Protein AF-A0A6I0JIU6-F1 (afdb_monomer_lite)

Radius of gyration: 15.97 Å; chains: 1; bounding box: 35×42×43 Å

Organism: Bacteroides uniformis (NCBI:txid820)

Foldseek 3Di:
DEDEAEVQQFDWDDDPQAIWRDQPVPNDHDDDDPVRLVVVLVVVVVCVVPDQAYEYEHQDPVVVCVSQPDVRVVVCVVSRNYHYDHDQFDWIWGDGPPDIDTRGVPPPPPD

pLDDT: mean 75.5, std 16.63, range [34.28, 96.75]

Sequence (111 aa):
MAVLFDSFSYRIKEVESGICYDRWHFGKYPELTMPEHLYYLNRVINCLLTHDKIIIRTDSLEEIIDVLGFEAFRLLYERQELVIIDNWWFPAFMIGNENLLFMNMHKSNYY

Structure (mmCIF, N/CA/C/O backbone):
data_AF-A0A6I0JIU6-F1
#
_entry.id   AF-A0A6I0JIU6-F1
#
loop_
_atom_site.group_PDB
_atom_site.id
_atom_site.type_symbol
_atom_site.label_atom_id
_atom_site.label_alt_id
_atom_site.label_comp_id
_atom_site.label_asym_id
_atom_site.label_entity_id
_atom_site.label_seq_id
_atom_site.pdbx_PDB_ins_code
_atom_site.Cartn_x
_atom_site.Cartn_y
_atom_site.Cartn_z
_atom_site.occupancy
_atom_site.B_iso_or_equiv
_atom_site.auth_seq_id
_atom_site.auth_comp_id
_atom_site.auth_asym_id
_atom_site.auth_atom_id
_atom_site.pdbx_PDB_model_num
ATOM 1 N N . MET A 1 1 ? -17.239 -4.150 9.674 1.00 83.69 1 MET A N 1
ATOM 2 C CA . MET A 1 1 ? -17.047 -4.810 8.360 1.00 83.69 1 MET A CA 1
ATOM 3 C C . MET A 1 1 ? -15.659 -4.473 7.833 1.00 83.69 1 MET A C 1
ATOM 5 O O . MET A 1 1 ? -15.263 -3.324 7.968 1.00 83.69 1 MET A O 1
ATOM 9 N N . ALA A 1 2 ? -14.912 -5.446 7.300 1.00 87.12 2 ALA A N 1
ATOM 10 C CA . ALA A 1 2 ? -13.544 -5.247 6.802 1.00 87.12 2 ALA A CA 1
ATOM 11 C C . ALA A 1 2 ? -13.472 -5.411 5.277 1.00 87.12 2 ALA A C 1
ATOM 13 O O . ALA A 1 2 ? -14.269 -6.158 4.710 1.00 87.12 2 ALA A O 1
ATOM 14 N N . VAL A 1 3 ? -12.511 -4.748 4.633 1.00 91.81 3 VAL A N 1
ATOM 15 C CA . VAL A 1 3 ? -12.270 -4.826 3.182 1.00 91.81 3 VAL A CA 1
ATOM 16 C C . VAL A 1 3 ? -10.805 -5.133 2.885 1.00 91.81 3 VAL A C 1
ATOM 18 O O . VAL A 1 3 ? -9.921 -4.624 3.569 1.00 91.81 3 VAL A O 1
ATOM 21 N N . LEU A 1 4 ? -10.554 -5.970 1.873 1.00 86.00 4 LEU A N 1
ATOM 22 C CA . LEU A 1 4 ? -9.214 -6.309 1.391 1.00 86.00 4 LEU A CA 1
ATOM 23 C C . LEU A 1 4 ? -8.842 -5.453 0.174 1.00 86.00 4 LEU A C 1
ATOM 25 O O . LEU A 1 4 ? -9.600 -5.382 -0.792 1.00 86.00 4 LEU A O 1
ATOM 29 N N . PHE A 1 5 ? -7.651 -4.861 0.212 1.00 82.88 5 PHE A N 1
ATOM 30 C CA . PHE A 1 5 ? -6.989 -4.175 -0.893 1.00 82.88 5 PHE A CA 1
ATOM 31 C C . PHE A 1 5 ? -5.715 -4.918 -1.290 1.00 82.88 5 PHE A C 1
ATOM 33 O O . PHE A 1 5 ? -4.742 -4.927 -0.545 1.00 82.88 5 PHE A O 1
ATOM 40 N N . ASP A 1 6 ? -5.709 -5.499 -2.486 1.00 76.00 6 ASP A N 1
ATOM 41 C CA . ASP A 1 6 ? -4.585 -6.237 -3.080 1.00 76.00 6 ASP A CA 1
ATOM 42 C C . ASP A 1 6 ? -3.945 -5.509 -4.275 1.00 76.00 6 ASP A C 1
ATOM 44 O O . ASP A 1 6 ? -2.986 -5.984 -4.882 1.00 76.00 6 ASP A O 1
ATOM 48 N N . SER A 1 7 ? -4.435 -4.312 -4.602 1.00 72.31 7 SER A N 1
ATOM 49 C CA . SER A 1 7 ? -3.923 -3.500 -5.711 1.00 72.31 7 SER A CA 1
ATOM 50 C C . SER A 1 7 ? -2.486 -3.004 -5.469 1.00 72.31 7 SER A C 1
ATOM 52 O O . SER A 1 7 ? -1.753 -2.741 -6.418 1.00 72.31 7 SER A O 1
ATOM 54 N N . PHE A 1 8 ? -2.046 -2.963 -4.205 1.00 70.12 8 PHE A N 1
ATOM 55 C CA . PHE A 1 8 ? -0.652 -2.725 -3.806 1.00 70.12 8 PHE A CA 1
ATOM 56 C C . PHE A 1 8 ? 0.254 -3.961 -3.961 1.00 70.12 8 PHE A C 1
ATOM 58 O O . PHE A 1 8 ? 1.437 -3.871 -3.667 1.00 70.12 8 PHE A O 1
ATOM 65 N N . SER A 1 9 ? -0.243 -5.099 -4.461 1.00 60.56 9 SER A N 1
ATOM 66 C CA . SER A 1 9 ? 0.570 -6.310 -4.693 1.00 60.56 9 SER A CA 1
ATOM 67 C C . SER A 1 9 ? 0.993 -6.519 -6.159 1.00 60.56 9 SER A C 1
ATOM 69 O O . SER A 1 9 ? 2.090 -6.982 -6.436 1.00 60.56 9 SER A O 1
ATOM 71 N N . TYR A 1 10 ? 0.214 -6.073 -7.154 1.00 61.09 10 TYR A N 1
ATOM 72 C CA . TYR A 1 10 ? 0.547 -6.257 -8.583 1.00 61.09 10 TYR A CA 1
ATOM 73 C C . TYR A 1 10 ? 0.934 -4.954 -9.304 1.00 61.09 10 TYR A C 1
ATOM 75 O O . TYR A 1 10 ? 0.063 -4.138 -9.583 1.00 61.09 10 TYR A O 1
ATOM 83 N N . ARG A 1 11 ? 2.225 -4.720 -9.575 1.00 66.25 11 ARG A N 1
ATOM 84 C CA . ARG A 1 11 ? 2.668 -3.666 -10.507 1.00 66.25 11 ARG A CA 1
ATOM 85 C C . ARG A 1 11 ? 3.299 -4.322 -11.718 1.00 66.25 11 ARG A C 1
ATOM 87 O O . ARG A 1 11 ? 4.048 -5.287 -11.594 1.00 66.25 11 ARG A O 1
ATOM 94 N N . ILE A 1 12 ? 2.945 -3.792 -12.878 1.00 63.75 12 ILE A N 1
ATO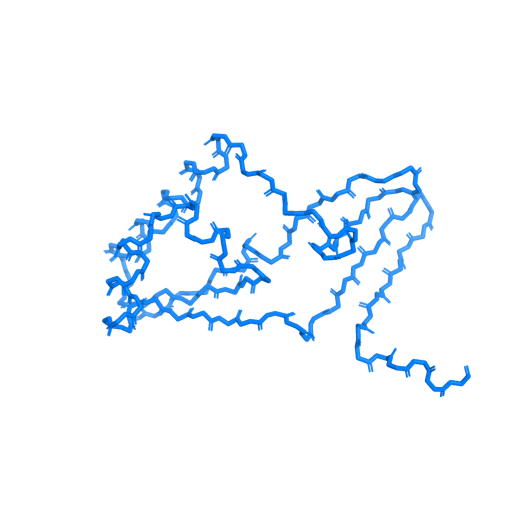M 95 C CA . ILE A 1 12 ? 3.459 -4.232 -14.163 1.00 63.75 12 ILE A CA 1
ATOM 96 C C . ILE A 1 12 ? 4.779 -3.514 -14.419 1.00 63.75 12 ILE A C 1
ATOM 98 O O . ILE A 1 12 ? 4.834 -2.287 -14.368 1.00 63.75 12 ILE A O 1
ATOM 102 N N . LYS A 1 13 ? 5.828 -4.273 -14.733 1.00 65.19 13 LYS A N 1
ATOM 103 C CA . LYS A 1 13 ? 7.087 -3.735 -15.238 1.00 65.19 13 LYS A CA 1
ATOM 104 C C . LYS A 1 13 ? 7.364 -4.293 -16.624 1.00 65.19 13 LYS A C 1
ATOM 106 O O . LYS A 1 13 ? 7.504 -5.502 -16.792 1.00 65.19 13 LYS A O 1
ATOM 111 N N . GLU A 1 14 ? 7.498 -3.410 -17.602 1.00 64.19 14 GLU A N 1
ATOM 112 C CA . GLU A 1 14 ? 8.017 -3.785 -18.915 1.00 64.19 14 GLU A CA 1
ATOM 113 C C . GLU A 1 14 ? 9.536 -3.988 -18.827 1.00 64.19 14 GLU A C 1
ATOM 115 O O . GLU A 1 14 ? 10.274 -3.168 -18.274 1.00 64.19 14 GLU A O 1
ATOM 120 N N . VAL A 1 15 ? 10.000 -5.119 -19.343 1.00 66.31 15 VAL A N 1
ATOM 121 C CA . VAL A 1 15 ? 11.411 -5.462 -19.529 1.00 66.31 15 VAL A CA 1
ATOM 122 C C . VAL A 1 15 ? 11.623 -5.837 -20.995 1.00 66.31 15 VAL A C 1
ATOM 124 O O . VAL A 1 15 ? 10.669 -6.155 -21.698 1.00 66.31 15 VAL A O 1
ATOM 127 N N . GLU A 1 16 ? 12.867 -5.830 -21.479 1.00 66.00 16 GLU A N 1
ATOM 128 C CA . GLU A 1 16 ? 13.168 -6.125 -22.895 1.00 66.00 16 GLU A CA 1
ATOM 129 C C . GLU A 1 16 ? 12.588 -7.468 -23.382 1.00 66.00 16 GLU A C 1
ATOM 131 O O . GLU A 1 16 ? 12.276 -7.620 -24.561 1.00 66.00 16 GLU A O 1
ATOM 136 N N . SER A 1 17 ? 12.413 -8.438 -22.478 1.00 64.06 17 SER A N 1
ATOM 137 C CA . SER A 1 17 ? 11.890 -9.777 -22.763 1.00 64.06 17 SER A CA 1
ATOM 138 C C . SER A 1 17 ? 10.372 -9.938 -22.589 1.00 64.06 17 SER A C 1
ATOM 140 O O . SER A 1 17 ? 9.860 -11.034 -22.835 1.00 64.06 17 SER A O 1
ATOM 142 N N . GLY A 1 18 ? 9.644 -8.896 -22.171 1.00 67.75 18 GLY A N 1
ATOM 143 C CA . GLY A 1 18 ? 8.193 -8.946 -21.982 1.00 67.75 18 GLY A CA 1
ATOM 144 C C . GLY A 1 18 ? 7.681 -8.146 -20.785 1.00 67.75 18 GLY A C 1
ATOM 145 O O . GLY A 1 18 ? 8.298 -7.194 -20.317 1.00 67.75 18 GLY A O 1
ATOM 146 N N . ILE A 1 19 ? 6.521 -8.547 -20.276 1.00 62.78 19 ILE A N 1
ATOM 147 C CA . ILE A 1 19 ? 5.847 -7.906 -19.152 1.00 62.78 19 ILE A CA 1
ATOM 148 C C . ILE A 1 19 ? 6.056 -8.757 -17.902 1.00 62.78 19 ILE A C 1
ATOM 150 O O . ILE A 1 19 ? 5.608 -9.903 -17.827 1.00 62.78 19 ILE A O 1
ATOM 154 N N . CYS A 1 20 ? 6.725 -8.194 -16.904 1.00 59.50 20 CYS A N 1
ATOM 155 C CA . CYS A 1 20 ? 6.901 -8.818 -15.606 1.00 59.50 20 CYS A CA 1
ATOM 156 C C . CYS A 1 20 ? 5.824 -8.326 -14.635 1.00 59.50 20 CYS A C 1
ATOM 158 O O . CYS A 1 20 ? 5.689 -7.124 -14.401 1.00 59.50 20 CYS A O 1
ATOM 160 N N . TYR A 1 21 ? 5.079 -9.262 -14.052 1.00 60.28 21 TYR A N 1
ATOM 161 C CA . TYR A 1 21 ? 4.238 -9.030 -12.883 1.00 60.28 21 TYR A CA 1
ATOM 162 C C . TYR A 1 21 ? 5.014 -9.513 -11.660 1.00 60.28 21 TYR A C 1
ATOM 164 O O . TYR A 1 21 ? 4.771 -10.592 -11.119 1.00 60.28 21 TYR A O 1
ATOM 172 N N . ASP A 1 22 ? 6.013 -8.720 -11.291 1.00 57.25 22 ASP A N 1
ATOM 173 C CA . ASP A 1 22 ? 6.890 -8.952 -10.151 1.00 57.25 22 ASP A CA 1
ATOM 174 C C . ASP A 1 22 ? 7.378 -7.592 -9.642 1.00 57.25 22 ASP A C 1
ATOM 176 O O . ASP A 1 22 ? 7.840 -6.754 -10.422 1.00 57.25 22 ASP A O 1
ATOM 180 N N . ARG A 1 23 ? 7.238 -7.363 -8.336 1.00 57.06 23 ARG A N 1
ATOM 181 C CA . ARG A 1 23 ? 7.555 -6.087 -7.687 1.00 57.06 23 ARG A CA 1
ATOM 182 C C . ARG A 1 23 ? 8.921 -6.028 -7.024 1.00 57.06 23 ARG A C 1
ATOM 184 O O . ARG A 1 23 ? 9.307 -4.950 -6.580 1.00 57.06 23 ARG A O 1
ATOM 191 N N . TRP A 1 24 ? 9.659 -7.134 -6.965 1.00 54.56 24 TRP A N 1
ATOM 192 C CA . TRP A 1 24 ? 10.942 -7.163 -6.259 1.00 54.56 24 TRP A CA 1
ATOM 193 C C . TRP A 1 24 ? 12.099 -7.753 -7.054 1.00 54.56 24 TRP A C 1
ATOM 195 O O . TRP A 1 24 ? 13.259 -7.602 -6.661 1.00 54.56 24 TRP A O 1
ATOM 205 N N . HIS A 1 25 ? 11.838 -8.318 -8.232 1.00 49.25 25 HIS A N 1
ATOM 206 C CA . HIS A 1 25 ? 12.913 -8.489 -9.197 1.00 49.25 25 HIS A CA 1
ATOM 207 C C . HIS A 1 25 ? 13.458 -7.098 -9.570 1.00 49.25 25 HIS A C 1
ATOM 209 O O . HIS A 1 25 ? 12.732 -6.249 -10.085 1.00 49.25 25 HIS A O 1
ATOM 215 N N . PHE A 1 26 ? 14.750 -6.865 -9.302 1.00 51.38 26 PHE A N 1
ATOM 216 C CA . PHE A 1 26 ? 15.561 -5.685 -9.671 1.00 51.38 26 PHE A CA 1
ATOM 217 C C . PHE A 1 26 ? 15.707 -4.527 -8.661 1.00 51.38 26 PHE A C 1
ATOM 219 O O . PHE A 1 26 ? 16.312 -3.517 -9.022 1.00 51.38 26 PHE A O 1
ATOM 226 N N . GLY A 1 27 ? 15.241 -4.652 -7.412 1.00 53.84 27 GLY A N 1
ATOM 227 C CA . GLY A 1 27 ? 15.695 -3.789 -6.302 1.00 53.84 27 GLY A CA 1
ATOM 228 C C . GLY A 1 27 ? 15.408 -2.283 -6.428 1.00 53.84 27 GLY A C 1
ATOM 229 O O . GLY A 1 27 ? 16.096 -1.478 -5.802 1.00 53.84 27 GLY A O 1
ATOM 230 N N . LYS A 1 28 ? 14.421 -1.884 -7.240 1.00 58.97 28 LYS A N 1
ATOM 231 C CA . LYS A 1 28 ? 13.949 -0.496 -7.321 1.00 58.97 28 LYS A CA 1
ATOM 232 C C . LYS A 1 28 ? 12.483 -0.418 -6.937 1.00 58.97 28 LYS A C 1
ATOM 234 O O . LYS A 1 28 ? 11.647 -1.059 -7.565 1.00 58.97 28 LYS A O 1
ATOM 239 N N . TYR A 1 29 ? 12.212 0.419 -5.944 1.00 62.09 29 TYR A N 1
ATOM 240 C CA . TYR A 1 29 ? 10.876 0.853 -5.575 1.00 62.09 29 TYR A CA 1
ATOM 241 C C . TYR A 1 29 ? 10.222 1.580 -6.766 1.00 62.09 29 TYR A C 1
ATOM 243 O O . TYR A 1 29 ? 10.809 2.543 -7.271 1.00 62.09 29 TYR A O 1
ATOM 251 N N . PRO A 1 30 ? 9.065 1.120 -7.271 1.00 64.75 30 PRO A N 1
ATOM 252 C CA . PRO A 1 30 ? 8.354 1.827 -8.324 1.00 64.75 30 PRO A CA 1
ATOM 253 C C . PRO A 1 30 ? 7.686 3.079 -7.743 1.00 64.75 30 PRO A C 1
ATOM 255 O O . PRO A 1 30 ? 6.755 2.993 -6.942 1.00 64.75 30 PRO A O 1
ATOM 258 N N . GLU A 1 31 ? 8.154 4.253 -8.162 1.00 74.12 31 GLU A N 1
ATOM 259 C CA . GLU A 1 31 ? 7.546 5.534 -7.788 1.00 74.12 31 GLU A CA 1
ATOM 260 C C . GLU A 1 31 ? 6.080 5.581 -8.240 1.00 74.12 31 GLU A C 1
ATOM 262 O O . GLU A 1 31 ? 5.736 5.118 -9.331 1.00 74.12 31 GLU A O 1
ATOM 267 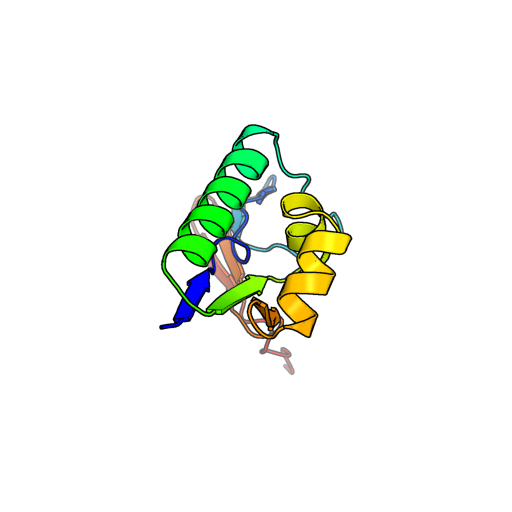N N . LEU A 1 32 ? 5.198 6.096 -7.382 1.00 80.25 32 LEU A N 1
ATOM 268 C CA . LEU A 1 32 ? 3.806 6.341 -7.743 1.00 80.25 32 LEU A CA 1
ATOM 269 C C . LEU A 1 32 ? 3.714 7.614 -8.574 1.00 80.25 32 LEU A C 1
ATOM 271 O O . LEU A 1 32 ? 4.170 8.682 -8.168 1.00 80.25 32 LEU A O 1
ATOM 275 N N . THR A 1 33 ? 3.060 7.526 -9.727 1.00 85.50 33 THR A N 1
ATOM 276 C CA . THR A 1 33 ? 2.645 8.731 -10.439 1.00 85.50 33 THR A CA 1
ATOM 277 C C . THR A 1 33 ? 1.558 9.457 -9.637 1.00 85.50 33 THR A C 1
ATOM 279 O O . THR A 1 33 ? 0.783 8.843 -8.901 1.00 85.50 33 THR A O 1
ATOM 282 N N . MET A 1 34 ? 1.442 10.777 -9.804 1.00 89.19 34 MET A N 1
ATOM 283 C CA . MET A 1 34 ? 0.404 11.567 -9.123 1.00 89.19 34 MET A CA 1
ATOM 284 C C . MET A 1 34 ? -1.030 11.021 -9.341 1.00 89.19 34 MET A C 1
ATOM 286 O O . MET A 1 34 ? -1.793 10.959 -8.375 1.00 89.19 34 MET A O 1
ATOM 290 N N . PRO A 1 35 ? -1.433 10.574 -10.552 1.00 90.31 35 PRO A N 1
ATOM 291 C CA . PRO A 1 35 ? -2.739 9.940 -10.742 1.00 90.31 35 PRO A CA 1
ATOM 292 C C . PRO A 1 35 ? -2.930 8.653 -9.930 1.00 90.31 35 PRO A C 1
ATOM 294 O O . PRO A 1 35 ? -4.004 8.451 -9.363 1.00 90.31 35 PRO A O 1
ATOM 297 N N . GLU A 1 36 ? -1.908 7.797 -9.844 1.00 86.06 36 GLU A N 1
ATOM 298 C CA . GLU A 1 36 ? -1.966 6.571 -9.037 1.00 86.06 36 GLU A CA 1
ATOM 299 C C . GLU A 1 36 ? -2.079 6.902 -7.550 1.00 86.06 36 GLU A C 1
ATOM 301 O O . GLU A 1 36 ? -2.906 6.319 -6.849 1.00 86.06 36 GLU A O 1
ATOM 306 N N . HIS A 1 37 ? -1.311 7.887 -7.080 1.00 89.38 37 HIS A N 1
ATOM 307 C CA . HIS A 1 37 ? -1.374 8.360 -5.700 1.00 89.38 37 HIS A CA 1
ATOM 308 C C . HIS A 1 37 ? -2.790 8.815 -5.330 1.00 89.38 37 HIS A C 1
ATOM 310 O O . HIS A 1 37 ? -3.367 8.329 -4.355 1.00 89.38 37 HIS A O 1
ATOM 316 N N . LEU A 1 38 ? -3.398 9.675 -6.153 1.00 92.00 38 LEU A N 1
ATOM 317 C CA . LEU A 1 38 ? -4.771 10.145 -5.951 1.00 92.00 38 LEU A CA 1
ATOM 318 C C . LEU A 1 38 ? -5.796 9.008 -6.014 1.00 92.00 38 LEU A C 1
ATOM 320 O O . LEU A 1 38 ? -6.761 9.004 -5.247 1.00 92.00 38 LEU A O 1
ATOM 324 N N . TYR A 1 39 ? -5.604 8.043 -6.913 1.00 90.88 39 TYR A N 1
ATOM 325 C CA . TYR A 1 39 ? -6.465 6.870 -7.007 1.00 90.88 39 TYR A CA 1
ATOM 326 C C . TYR A 1 39 ? -6.431 6.047 -5.712 1.00 90.88 39 TYR A C 1
ATOM 328 O O . TYR A 1 39 ? -7.486 5.783 -5.125 1.00 90.88 39 TYR A O 1
ATOM 336 N N . TYR A 1 40 ? -5.240 5.690 -5.225 1.00 89.81 40 TYR A N 1
ATOM 337 C CA . TYR A 1 40 ? -5.092 4.898 -4.004 1.00 89.81 40 TYR A CA 1
ATOM 338 C C . TYR A 1 40 ? -5.583 5.646 -2.768 1.00 89.81 40 TYR A C 1
ATOM 340 O O . TYR A 1 40 ? -6.309 5.069 -1.957 1.00 89.81 40 TYR A O 1
ATOM 348 N N . LEU A 1 41 ? -5.268 6.936 -2.653 1.00 92.50 41 LEU A N 1
ATOM 349 C CA . LEU A 1 41 ? -5.720 7.756 -1.536 1.00 92.50 41 LEU A CA 1
ATOM 350 C C . LEU A 1 41 ? -7.252 7.837 -1.490 1.00 92.50 41 LEU A C 1
ATOM 352 O O . LEU A 1 41 ? -7.852 7.575 -0.447 1.00 92.50 41 LEU A O 1
ATOM 356 N N . ASN A 1 42 ? -7.905 8.105 -2.627 1.00 93.62 42 ASN A N 1
ATOM 357 C CA . ASN A 1 42 ? -9.368 8.119 -2.709 1.00 93.62 42 ASN A CA 1
ATOM 358 C C . ASN A 1 42 ? -9.978 6.767 -2.329 1.00 93.62 42 ASN A C 1
ATOM 360 O O . ASN A 1 42 ? -11.008 6.714 -1.657 1.00 93.62 42 ASN A O 1
ATOM 364 N N . ARG A 1 43 ? -9.364 5.656 -2.746 1.00 91.25 43 ARG A N 1
ATOM 365 C CA . ARG A 1 43 ? -9.820 4.310 -2.376 1.00 91.25 43 ARG A CA 1
ATOM 366 C C . ARG A 1 43 ? -9.720 4.082 -0.870 1.00 91.25 43 ARG A C 1
ATOM 368 O O . ARG A 1 43 ? -10.698 3.629 -0.280 1.00 91.25 43 ARG A O 1
ATOM 375 N N . VAL A 1 44 ? -8.595 4.437 -0.248 1.00 90.88 44 VAL A N 1
ATOM 376 C CA . VAL A 1 44 ? -8.411 4.302 1.205 1.00 90.88 44 VAL A CA 1
ATOM 377 C C . VAL A 1 44 ? -9.415 5.159 1.967 1.00 90.88 44 VAL A C 1
ATOM 379 O O . VAL A 1 44 ? -10.102 4.628 2.835 1.00 90.88 44 VAL A O 1
ATOM 382 N N . ILE A 1 45 ? -9.585 6.433 1.600 1.00 92.00 45 ILE A N 1
ATOM 383 C CA . ILE A 1 45 ? -10.562 7.324 2.244 1.00 92.00 45 ILE A CA 1
ATOM 384 C C . ILE A 1 45 ? -11.973 6.737 2.152 1.00 92.00 45 ILE A C 1
ATOM 386 O O . ILE A 1 45 ? -12.653 6.605 3.166 1.00 92.00 45 ILE A O 1
ATOM 390 N N . ASN A 1 46 ? -12.404 6.322 0.958 1.00 91.88 46 ASN A N 1
ATOM 391 C CA . ASN A 1 46 ? -13.730 5.732 0.771 1.00 91.88 46 ASN A CA 1
ATOM 392 C C . ASN A 1 46 ? -13.937 4.480 1.632 1.00 91.88 46 ASN A C 1
ATOM 394 O O . ASN A 1 46 ? -15.028 4.271 2.165 1.00 91.88 46 ASN A O 1
ATOM 398 N N . CYS A 1 47 ? -12.903 3.656 1.798 1.00 91.50 47 CYS A N 1
ATOM 399 C CA . CYS A 1 47 ? -12.979 2.485 2.658 1.00 91.50 47 CYS A CA 1
ATOM 400 C C . CYS A 1 47 ? -13.044 2.847 4.140 1.00 91.50 47 CYS A C 1
ATOM 402 O O . CYS A 1 47 ? -13.898 2.292 4.820 1.00 91.50 47 CYS A O 1
ATOM 404 N N . LEU A 1 48 ? -12.259 3.815 4.619 1.00 90.69 48 LEU A N 1
ATOM 405 C CA . LEU A 1 48 ? -12.344 4.297 6.005 1.00 90.69 48 LEU A CA 1
ATOM 406 C C . LEU A 1 48 ? -13.721 4.896 6.335 1.00 90.69 48 LEU A C 1
ATOM 408 O O . LEU A 1 48 ? -14.162 4.841 7.475 1.00 90.69 48 LEU A O 1
ATOM 412 N N . LEU A 1 49 ? -14.421 5.451 5.340 1.00 93.12 49 LEU A N 1
ATOM 413 C CA . LEU A 1 49 ? -15.772 5.998 5.513 1.00 93.12 49 LEU A CA 1
ATOM 414 C C . LEU A 1 49 ? -16.875 4.931 5.563 1.00 93.12 49 LEU A C 1
ATOM 416 O O . LEU A 1 49 ? -17.985 5.222 6.001 1.00 93.12 49 LEU A O 1
ATOM 420 N N . THR A 1 50 ? -16.611 3.722 5.068 1.00 93.94 50 THR A N 1
ATOM 421 C CA . THR A 1 50 ? -17.641 2.686 4.852 1.00 93.94 50 THR A CA 1
ATOM 422 C C . THR A 1 50 ? -17.358 1.373 5.581 1.00 93.94 50 THR A C 1
ATOM 424 O O . THR A 1 50 ? -18.238 0.517 5.669 1.00 93.94 50 THR A O 1
ATOM 427 N N . HIS A 1 51 ? -16.143 1.201 6.100 1.00 93.94 51 HIS A N 1
ATOM 428 C CA . HIS A 1 51 ? -15.649 -0.014 6.735 1.00 93.94 51 HIS A CA 1
ATOM 429 C C . HIS A 1 51 ? -14.870 0.345 8.002 1.00 93.94 51 HIS A C 1
ATOM 431 O O . HIS A 1 51 ? -14.170 1.349 8.047 1.00 93.94 51 HIS A O 1
ATOM 437 N N . ASP A 1 52 ? -14.930 -0.530 9.005 1.00 92.62 52 ASP A N 1
ATOM 438 C CA . ASP A 1 52 ? -14.227 -0.333 10.283 1.00 92.62 52 ASP A CA 1
ATOM 439 C C . ASP A 1 52 ? -12.742 -0.713 10.191 1.00 92.62 52 ASP A C 1
ATOM 441 O O . ASP A 1 52 ? -11.953 -0.416 11.083 1.00 92.62 52 ASP A O 1
ATOM 445 N N . LYS A 1 53 ? -12.375 -1.469 9.149 1.00 94.38 53 LYS A N 1
ATOM 446 C CA . LYS A 1 53 ? -11.029 -2.006 8.973 1.00 94.38 53 LYS A CA 1
ATOM 447 C C . LYS A 1 53 ? -10.681 -2.159 7.499 1.00 94.38 53 LYS A C 1
ATOM 449 O O . LYS A 1 53 ? -11.448 -2.728 6.720 1.00 94.38 53 LYS A O 1
ATOM 454 N N . ILE A 1 54 ? -9.482 -1.724 7.149 1.00 93.75 54 ILE A N 1
ATOM 455 C CA . ILE A 1 54 ? -8.856 -1.937 5.851 1.00 93.75 54 ILE A CA 1
ATOM 456 C C . ILE A 1 54 ? -7.737 -2.945 6.040 1.00 93.75 54 ILE A C 1
ATOM 458 O O . ILE A 1 54 ? -6.876 -2.800 6.903 1.00 93.75 54 ILE A O 1
ATOM 462 N N . ILE A 1 55 ? -7.753 -3.981 5.221 1.00 91.56 55 ILE A N 1
ATOM 463 C CA . ILE A 1 55 ? -6.680 -4.952 5.122 1.00 91.56 55 ILE A CA 1
ATOM 464 C C . ILE A 1 55 ? -5.949 -4.629 3.826 1.00 91.56 55 ILE A C 1
ATOM 466 O O . ILE A 1 55 ? -6.534 -4.763 2.755 1.00 91.56 55 ILE A O 1
ATOM 470 N N . ILE A 1 56 ? -4.704 -4.171 3.905 1.00 87.50 56 ILE A N 1
ATOM 471 C CA . ILE A 1 56 ? -3.884 -3.909 2.722 1.00 87.50 56 ILE A CA 1
ATOM 472 C C . ILE A 1 56 ? -2.852 -5.011 2.596 1.00 87.50 56 ILE A C 1
ATOM 474 O O . ILE A 1 56 ? -2.061 -5.265 3.503 1.00 87.50 56 ILE A O 1
ATOM 478 N N . ARG A 1 57 ? -2.857 -5.649 1.435 1.00 80.94 57 ARG A N 1
ATOM 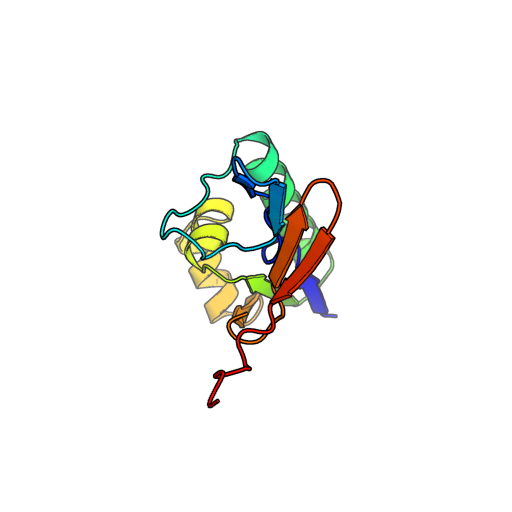479 C CA . ARG A 1 57 ? -1.815 -6.567 1.023 1.00 80.94 57 ARG A CA 1
ATOM 480 C C . ARG A 1 57 ? -0.807 -5.805 0.174 1.00 80.94 57 ARG A C 1
ATOM 482 O O . ARG A 1 57 ? -1.160 -5.270 -0.879 1.00 80.94 57 ARG A O 1
ATOM 489 N N . THR A 1 58 ? 0.429 -5.745 0.645 1.00 77.88 58 THR A N 1
ATOM 490 C CA . THR A 1 58 ? 1.523 -5.039 -0.027 1.00 77.88 58 THR A CA 1
ATOM 491 C C . THR A 1 58 ? 2.824 -5.812 0.131 1.00 77.88 58 THR A C 1
ATOM 493 O O . THR A 1 58 ? 3.024 -6.481 1.141 1.00 77.88 58 THR A O 1
ATOM 496 N N . ASP A 1 59 ? 3.707 -5.686 -0.855 1.00 71.38 59 ASP A N 1
ATOM 497 C CA . ASP A 1 59 ? 5.099 -6.151 -0.777 1.00 71.38 59 ASP A CA 1
ATOM 498 C C . ASP A 1 59 ? 6.035 -5.086 -0.182 1.00 71.38 59 ASP A C 1
ATOM 500 O O . ASP A 1 59 ? 7.170 -5.376 0.188 1.00 71.38 59 ASP A O 1
ATOM 504 N N . SER A 1 60 ? 5.577 -3.833 -0.113 1.00 75.06 60 SER A N 1
ATOM 505 C CA . SER A 1 60 ? 6.352 -2.700 0.393 1.00 75.06 60 SER A CA 1
ATOM 506 C C . SER A 1 60 ? 5.470 -1.808 1.252 1.00 75.06 60 SER A C 1
ATOM 508 O O . SER A 1 60 ? 4.421 -1.312 0.824 1.00 75.06 60 SER A O 1
ATOM 510 N N . LEU A 1 61 ? 5.903 -1.605 2.493 1.00 80.12 61 LEU A N 1
ATOM 511 C CA . LEU A 1 61 ? 5.221 -0.709 3.418 1.00 80.12 61 LEU A CA 1
ATOM 512 C C . LEU A 1 61 ? 5.383 0.750 2.982 1.00 80.12 61 LEU A C 1
ATOM 514 O O . LEU A 1 61 ? 4.484 1.564 3.184 1.00 80.12 61 LEU A O 1
ATOM 518 N N . GLU A 1 62 ? 6.511 1.057 2.347 1.00 82.25 62 GLU A N 1
ATOM 519 C CA . GLU A 1 62 ? 6.854 2.368 1.817 1.00 82.25 62 GLU A CA 1
ATOM 520 C C . GLU A 1 62 ? 5.801 2.856 0.819 1.00 82.25 62 GLU A C 1
ATOM 522 O O . GLU A 1 62 ? 5.438 4.023 0.884 1.00 82.25 62 GLU A O 1
ATOM 527 N N . GLU A 1 63 ? 5.214 1.973 -0.002 1.00 81.69 63 GLU A N 1
ATOM 528 C CA . GLU A 1 63 ? 4.120 2.340 -0.919 1.00 81.69 63 GLU A CA 1
ATOM 529 C C . GLU A 1 63 ? 2.885 2.857 -0.192 1.00 81.69 63 GLU A C 1
ATOM 531 O O . GLU A 1 63 ? 2.235 3.808 -0.623 1.00 81.69 63 GLU A O 1
ATOM 536 N N . ILE A 1 64 ? 2.556 2.239 0.936 1.00 87.19 64 ILE A N 1
ATOM 537 C CA . ILE A 1 64 ? 1.408 2.655 1.734 1.00 87.19 64 ILE A CA 1
ATOM 538 C C . ILE A 1 64 ? 1.722 3.975 2.440 1.00 87.19 64 ILE A C 1
ATOM 540 O O . ILE A 1 64 ? 0.864 4.855 2.515 1.00 87.19 64 ILE A O 1
ATOM 544 N N . ILE A 1 65 ? 2.947 4.124 2.945 1.00 89.31 65 ILE A N 1
ATOM 545 C CA . ILE A 1 65 ? 3.397 5.342 3.623 1.00 89.31 65 ILE A CA 1
ATOM 546 C C . ILE A 1 65 ? 3.461 6.520 2.645 1.00 89.31 65 ILE A C 1
ATOM 548 O O . ILE A 1 65 ? 3.051 7.615 3.017 1.00 89.31 65 ILE A O 1
ATOM 552 N N . ASP A 1 66 ? 3.910 6.304 1.410 1.00 88.12 66 ASP A N 1
ATOM 553 C CA . ASP A 1 66 ? 3.922 7.309 0.342 1.00 88.12 66 ASP A CA 1
ATOM 554 C C . ASP A 1 66 ? 2.493 7.760 -0.002 1.00 88.12 66 ASP A C 1
ATOM 556 O O . ASP A 1 66 ? 2.210 8.954 -0.110 1.00 88.12 66 ASP A O 1
ATOM 560 N N . VAL A 1 67 ? 1.540 6.817 -0.046 1.00 90.19 67 VAL A N 1
ATOM 561 C CA . VAL A 1 67 ? 0.128 7.141 -0.294 1.00 90.19 67 VAL A CA 1
ATOM 562 C C . VAL A 1 67 ? -0.505 7.933 0.851 1.00 90.19 67 VAL A C 1
ATOM 564 O O . VAL A 1 67 ? -1.175 8.937 0.602 1.00 90.19 67 VAL A O 1
ATOM 567 N N . LEU A 1 68 ? -0.347 7.477 2.093 1.00 92.12 68 LEU A N 1
ATOM 568 C CA . LEU A 1 68 ? -1.101 7.997 3.242 1.00 92.12 68 LEU A CA 1
ATOM 569 C C . LEU A 1 68 ? -0.390 9.123 3.992 1.00 92.12 68 LEU A C 1
ATOM 571 O O . LEU A 1 68 ? -1.039 9.925 4.663 1.00 92.12 68 LEU A O 1
ATOM 575 N N . GLY A 1 69 ? 0.934 9.167 3.915 1.00 93.31 69 GLY A N 1
ATOM 576 C CA . GLY A 1 69 ? 1.774 9.880 4.862 1.00 93.31 69 GLY A CA 1
ATOM 577 C C . GLY A 1 69 ? 1.987 9.083 6.153 1.00 93.31 69 GLY A C 1
ATOM 578 O O . GLY A 1 69 ? 1.103 8.379 6.652 1.00 93.31 69 GLY A O 1
ATOM 579 N N . PHE A 1 70 ? 3.183 9.228 6.725 1.00 93.12 70 PHE A N 1
ATOM 580 C CA . PHE A 1 70 ? 3.634 8.441 7.874 1.00 93.12 70 PHE A CA 1
ATOM 581 C C . PHE A 1 70 ? 2.719 8.556 9.102 1.00 93.12 70 PHE A C 1
ATOM 583 O O . PHE A 1 70 ? 2.362 7.542 9.695 1.00 93.12 70 PHE A O 1
ATOM 590 N N . GLU A 1 71 ? 2.289 9.766 9.471 1.00 96.38 71 GLU A N 1
ATOM 591 C CA . GLU A 1 71 ? 1.444 9.951 10.661 1.00 96.38 71 GLU A CA 1
ATOM 592 C C . GLU A 1 71 ? 0.048 9.343 10.500 1.00 96.38 71 GLU A C 1
ATOM 594 O O . GLU A 1 71 ? -0.472 8.744 11.441 1.00 96.38 71 GLU A O 1
ATOM 599 N N . ALA A 1 72 ? -0.553 9.449 9.312 1.00 94.62 72 ALA A N 1
ATOM 600 C CA . ALA A 1 72 ? -1.850 8.835 9.048 1.00 94.62 72 ALA A CA 1
ATOM 601 C C . ALA A 1 72 ? -1.737 7.308 9.077 1.00 94.62 72 ALA A C 1
ATOM 603 O O . ALA A 1 72 ? -2.543 6.644 9.727 1.00 94.62 72 ALA A O 1
ATOM 604 N N . PHE A 1 73 ? -0.697 6.761 8.440 1.00 94.75 73 PHE A N 1
ATOM 605 C CA . PHE A 1 73 ? -0.389 5.337 8.507 1.00 94.75 73 PHE A CA 1
ATOM 606 C C . PHE A 1 73 ? -0.236 4.864 9.962 1.00 94.75 73 PHE A C 1
ATOM 608 O O . PHE A 1 73 ? -0.917 3.924 10.373 1.00 94.75 73 PHE A O 1
ATOM 615 N N . ARG A 1 74 ? 0.600 5.547 10.758 1.00 94.88 74 ARG A N 1
ATOM 616 C CA . ARG A 1 74 ? 0.850 5.211 12.167 1.00 94.88 74 ARG A CA 1
ATOM 617 C C . ARG A 1 74 ? -0.443 5.201 12.977 1.00 94.88 74 ARG A C 1
ATOM 619 O O . ARG A 1 74 ? -0.709 4.234 13.685 1.00 94.88 74 ARG A O 1
ATOM 626 N N . LEU A 1 75 ? -1.264 6.243 12.838 1.00 96.75 75 LEU A N 1
ATOM 627 C CA . LEU A 1 75 ? -2.526 6.372 13.563 1.00 96.75 75 LEU A CA 1
ATOM 628 C C . LEU A 1 75 ? -3.499 5.230 13.237 1.00 96.75 75 LEU A C 1
ATOM 630 O O . LEU A 1 75 ? -4.071 4.631 14.146 1.00 96.75 75 LEU A O 1
ATOM 634 N N . LEU A 1 76 ? -3.682 4.926 11.949 1.00 94.81 76 LEU A N 1
ATOM 635 C CA . LEU A 1 76 ? -4.585 3.865 11.493 1.00 94.81 76 LEU A CA 1
ATOM 636 C C . LEU A 1 76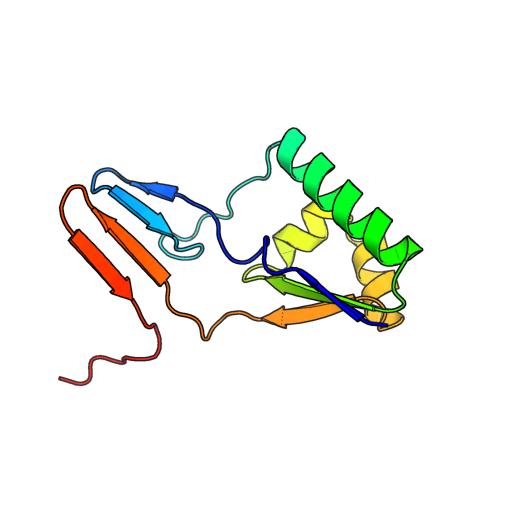 ? -4.100 2.481 11.940 1.00 94.81 76 LEU A C 1
ATOM 638 O O . LEU A 1 76 ? -4.904 1.630 12.328 1.00 94.81 76 LEU A O 1
ATOM 642 N N . TYR A 1 77 ? -2.785 2.261 11.914 1.00 92.62 77 TYR A N 1
ATOM 643 C CA . TYR A 1 77 ? -2.170 1.016 12.359 1.00 92.62 77 TYR A CA 1
ATOM 644 C C . TYR A 1 77 ? -2.314 0.816 13.876 1.00 92.62 77 TYR A C 1
ATOM 646 O O . TYR A 1 77 ? -2.764 -0.240 14.319 1.00 92.62 77 TYR A O 1
ATOM 654 N N . GLU A 1 78 ? -2.017 1.840 14.685 1.00 94.81 78 GLU A N 1
ATOM 655 C CA . GLU A 1 78 ? -2.156 1.793 16.151 1.00 94.81 78 GLU A CA 1
ATOM 656 C C . GLU A 1 78 ? -3.604 1.544 16.594 1.00 94.81 78 GLU A C 1
ATOM 658 O O . GLU A 1 78 ? -3.847 0.808 17.551 1.00 94.81 78 GLU A O 1
ATOM 663 N N . ARG A 1 79 ? -4.578 2.108 15.871 1.00 95.06 79 ARG A N 1
ATOM 664 C CA . ARG A 1 79 ? -6.013 1.881 16.111 1.00 95.06 79 ARG A CA 1
ATOM 665 C C . ARG A 1 79 ? -6.514 0.524 15.625 1.00 95.06 79 ARG A C 1
ATOM 667 O O . ARG A 1 79 ? -7.673 0.194 15.853 1.00 95.06 79 ARG A O 1
ATOM 674 N N . GLN A 1 80 ? -5.662 -0.265 14.970 1.00 92.88 80 GLN A N 1
ATOM 675 C CA . GLN A 1 80 ? -6.033 -1.518 14.311 1.00 92.88 80 GLN A CA 1
ATOM 676 C C . GLN A 1 80 ? -7.123 -1.336 13.238 1.00 92.88 80 GLN A C 1
ATOM 678 O O . GLN A 1 80 ? -7.842 -2.283 12.919 1.00 92.88 80 GLN A O 1
ATOM 683 N N . GLU A 1 81 ? -7.238 -0.135 12.669 1.00 94.44 81 GLU A N 1
ATOM 684 C CA . GLU A 1 81 ? -8.114 0.185 11.533 1.00 94.44 81 GLU A CA 1
ATOM 685 C C . GLU A 1 81 ? -7.433 -0.187 10.207 1.00 94.44 81 GLU A C 1
ATOM 687 O O . GLU A 1 81 ? -8.106 -0.485 9.224 1.00 94.44 81 GLU A O 1
ATOM 692 N N . LEU A 1 82 ? -6.097 -0.243 10.187 1.00 93.62 82 LEU A N 1
ATOM 693 C CA . LEU A 1 82 ? -5.290 -0.722 9.069 1.00 93.62 82 LEU A CA 1
ATOM 694 C C . LEU A 1 82 ? -4.520 -1.987 9.465 1.00 93.62 82 LEU A C 1
ATOM 696 O O . LEU A 1 82 ? -3.744 -1.983 10.417 1.00 93.62 82 LEU A O 1
ATOM 700 N N . VAL A 1 83 ? -4.709 -3.067 8.709 1.00 91.31 83 VAL A N 1
ATOM 701 C CA . VAL A 1 83 ? -3.972 -4.329 8.856 1.00 91.31 83 VAL A CA 1
ATOM 702 C C . VAL A 1 83 ? -3.139 -4.562 7.608 1.00 91.31 83 VAL A C 1
ATOM 704 O O . VAL A 1 83 ? -3.676 -4.556 6.503 1.00 91.31 83 VAL A O 1
ATOM 707 N N . ILE A 1 84 ? -1.840 -4.795 7.787 1.00 87.19 84 ILE A N 1
ATOM 708 C CA . ILE A 1 84 ? -0.926 -5.101 6.686 1.00 87.19 84 ILE A CA 1
ATOM 709 C C . ILE A 1 84 ? -0.729 -6.609 6.585 1.00 87.19 84 ILE A C 1
ATOM 711 O O . ILE A 1 84 ? -0.414 -7.267 7.576 1.00 87.19 84 ILE A O 1
ATOM 715 N N . ILE A 1 85 ? -0.919 -7.143 5.381 1.00 83.50 85 ILE A N 1
ATOM 716 C CA . ILE A 1 85 ? -0.564 -8.515 5.029 1.00 83.50 85 ILE A CA 1
ATOM 717 C C . ILE A 1 85 ? 0.644 -8.441 4.103 1.00 83.50 85 ILE A C 1
ATOM 719 O O . ILE A 1 85 ? 0.529 -7.972 2.969 1.00 83.50 85 ILE A O 1
ATOM 723 N N . ASP A 1 86 ? 1.787 -8.895 4.608 1.00 69.50 86 ASP A N 1
ATOM 724 C CA . ASP A 1 86 ? 3.003 -9.040 3.814 1.00 69.50 86 ASP A CA 1
ATOM 725 C C . ASP A 1 86 ? 2.837 -10.174 2.793 1.00 69.50 86 ASP A C 1
ATOM 727 O O . ASP A 1 86 ? 2.161 -11.180 3.034 1.00 69.50 86 ASP A O 1
ATOM 731 N N . ASN A 1 87 ? 3.425 -9.978 1.623 1.00 62.41 87 ASN A N 1
ATOM 732 C CA . ASN A 1 87 ? 3.142 -10.715 0.410 1.00 62.41 87 ASN A CA 1
ATOM 733 C C . ASN A 1 87 ? 4.324 -11.585 -0.074 1.00 62.41 87 ASN A C 1
ATOM 735 O O . ASN A 1 87 ? 4.302 -12.118 -1.183 1.00 62.41 87 ASN A O 1
ATOM 739 N N . TRP A 1 88 ? 5.284 -11.877 0.814 1.00 56.94 88 TRP A N 1
ATOM 740 C CA . TRP A 1 88 ? 6.455 -12.745 0.572 1.00 56.94 88 TR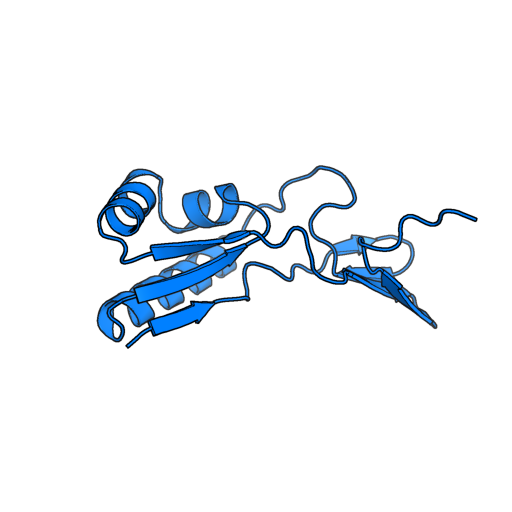P A CA 1
ATOM 741 C C . TRP A 1 88 ? 6.154 -14.175 0.052 1.00 56.94 88 TRP A C 1
ATOM 743 O O . TRP A 1 88 ? 7.089 -14.929 -0.216 1.00 56.94 88 TRP A O 1
ATOM 753 N N . TRP A 1 89 ? 4.886 -14.580 -0.093 1.00 53.44 89 TRP A N 1
ATOM 754 C CA . TRP A 1 89 ? 4.451 -15.963 -0.350 1.00 53.44 89 TRP A CA 1
ATOM 755 C C . TRP A 1 89 ? 3.630 -16.194 -1.633 1.00 53.44 89 TRP A C 1
ATOM 757 O O . TRP A 1 89 ? 3.057 -17.273 -1.798 1.00 53.44 89 TRP A O 1
ATOM 767 N N . PHE A 1 90 ? 3.536 -15.228 -2.555 1.00 54.97 90 PHE A N 1
ATOM 768 C CA . PHE A 1 90 ? 2.708 -15.387 -3.763 1.00 54.97 90 PHE A CA 1
ATOM 769 C C . PHE A 1 90 ? 3.485 -15.577 -5.072 1.00 54.97 90 PHE A C 1
ATOM 771 O O . PHE A 1 90 ? 4.616 -15.116 -5.210 1.00 54.97 90 PHE A O 1
ATOM 778 N N . PRO A 1 91 ? 2.873 -16.258 -6.060 1.00 56.88 91 PRO A N 1
ATOM 779 C CA . PRO A 1 91 ? 3.460 -16.432 -7.374 1.00 56.88 91 PRO A CA 1
ATOM 780 C C . PRO A 1 91 ? 3.538 -15.121 -8.160 1.00 56.88 91 PRO A C 1
ATOM 782 O O . PRO A 1 91 ? 2.525 -14.450 -8.373 1.00 56.88 91 PRO A O 1
ATOM 785 N N . ALA A 1 92 ? 4.734 -14.815 -8.647 1.00 59.69 92 ALA A N 1
ATOM 786 C CA . ALA A 1 92 ? 4.950 -13.856 -9.718 1.00 59.69 92 ALA A CA 1
ATOM 787 C C . ALA A 1 92 ? 4.670 -14.527 -11.070 1.00 59.69 92 ALA A C 1
ATOM 789 O O . ALA A 1 92 ? 4.717 -15.755 -11.198 1.00 59.69 92 ALA A O 1
ATOM 790 N N . PHE A 1 93 ? 4.377 -13.741 -12.101 1.00 62.25 93 PHE A N 1
ATOM 791 C CA . PHE A 1 93 ? 4.280 -14.266 -13.460 1.00 62.25 93 PHE A CA 1
ATOM 792 C C . PHE A 1 93 ? 4.922 -13.321 -14.467 1.00 62.25 93 PHE A C 1
ATOM 794 O O . PHE A 1 93 ? 4.832 -12.102 -14.360 1.00 62.25 93 PHE A O 1
ATOM 801 N N . MET A 1 94 ? 5.585 -13.896 -15.461 1.00 62.06 94 MET A N 1
ATOM 802 C CA . MET A 1 94 ? 6.200 -13.162 -16.556 1.00 62.06 94 MET A CA 1
ATOM 803 C C . MET A 1 94 ? 5.510 -13.563 -17.851 1.00 62.06 94 MET A C 1
ATOM 805 O O . MET A 1 94 ? 5.398 -14.747 -18.162 1.00 62.06 94 MET A O 1
ATOM 809 N N . ILE A 1 95 ? 5.041 -12.571 -18.596 1.00 64.50 95 ILE A N 1
ATOM 810 C CA . ILE A 1 95 ? 4.438 -12.747 -19.912 1.00 64.50 95 ILE A CA 1
ATOM 811 C C . ILE A 1 95 ? 5.466 -12.281 -20.939 1.00 64.50 95 ILE A C 1
ATOM 813 O O . ILE A 1 95 ? 5.654 -11.083 -21.136 1.00 64.50 95 ILE A O 1
ATOM 817 N N . GLY A 1 96 ? 6.157 -13.225 -21.569 1.00 66.25 96 GLY A N 1
ATOM 818 C CA . GLY A 1 96 ? 6.912 -12.973 -22.795 1.00 66.25 96 GLY A CA 1
ATOM 819 C C . GLY A 1 96 ? 5.997 -13.041 -24.019 1.00 66.25 96 GLY A C 1
ATOM 820 O O . GLY A 1 96 ? 4.872 -13.530 -23.927 1.00 66.25 96 GLY A O 1
ATOM 821 N N . ASN A 1 97 ? 6.496 -12.608 -25.181 1.00 63.34 97 ASN A N 1
ATOM 822 C CA . ASN A 1 97 ? 5.712 -12.528 -26.425 1.00 63.34 97 ASN A CA 1
ATOM 823 C C . ASN A 1 97 ? 4.985 -13.835 -26.814 1.00 63.34 97 ASN A C 1
ATOM 825 O O . ASN A 1 97 ? 3.942 -13.771 -27.455 1.00 63.34 97 ASN A O 1
ATOM 829 N N . GLU A 1 98 ? 5.499 -15.004 -26.406 1.00 67.81 98 GLU A N 1
ATOM 830 C CA . GLU A 1 98 ? 4.888 -16.317 -26.687 1.00 67.81 98 GLU A CA 1
ATOM 831 C C . GLU A 1 98 ? 4.741 -17.226 -25.450 1.00 67.81 98 GLU A C 1
ATOM 833 O O . GLU A 1 98 ? 4.232 -18.337 -25.569 1.00 67.81 98 GLU A O 1
ATOM 838 N N . ASN A 1 99 ? 5.166 -16.791 -24.255 1.00 64.62 99 ASN A N 1
ATOM 839 C CA . ASN A 1 99 ? 5.257 -17.662 -23.075 1.00 64.62 99 ASN A CA 1
ATOM 840 C C . ASN A 1 99 ? 4.748 -16.979 -21.798 1.00 64.62 99 ASN A C 1
ATOM 842 O O . ASN A 1 99 ? 5.129 -15.851 -21.499 1.00 64.62 99 ASN A O 1
ATOM 846 N N . LEU A 1 100 ? 3.955 -17.705 -21.003 1.00 67.31 100 LEU A N 1
ATOM 847 C CA . LEU A 1 100 ? 3.582 -17.338 -19.635 1.00 67.31 100 LEU A CA 1
ATOM 848 C C . LEU A 1 100 ? 4.414 -18.173 -18.654 1.00 67.31 100 LEU A C 1
ATOM 850 O O . LEU A 1 100 ? 4.217 -19.382 -18.538 1.00 67.31 100 LEU A O 1
ATOM 854 N N . LEU A 1 101 ? 5.331 -17.534 -17.935 1.00 63.25 101 LEU A N 1
ATOM 855 C CA . LEU A 1 101 ? 6.113 -18.161 -16.877 1.00 63.25 101 LEU A CA 1
ATOM 856 C C . LEU A 1 101 ? 5.458 -17.874 -15.528 1.00 63.25 101 LEU A C 1
ATOM 858 O O . LEU A 1 101 ? 5.332 -16.721 -15.133 1.00 63.25 101 LEU A O 1
ATOM 862 N N . PHE A 1 102 ? 5.081 -18.924 -14.803 1.00 63.94 102 PHE A N 1
ATOM 863 C CA . PHE A 1 102 ? 4.620 -18.821 -13.422 1.00 63.94 102 PHE A CA 1
ATOM 864 C C . PHE A 1 102 ? 5.793 -19.065 -12.471 1.00 63.94 102 PHE A C 1
ATOM 866 O O . PHE A 1 102 ? 6.356 -20.159 -12.420 1.00 63.94 102 PHE A O 1
ATOM 873 N N . MET A 1 103 ? 6.162 -18.042 -11.712 1.00 60.19 103 MET A N 1
ATOM 874 C CA . MET A 1 103 ? 7.254 -18.060 -10.752 1.00 60.19 103 MET A CA 1
ATOM 875 C C . MET A 1 103 ? 6.684 -18.168 -9.343 1.00 60.19 103 MET A C 1
ATOM 877 O O . MET A 1 103 ? 6.335 -17.176 -8.712 1.00 60.19 103 MET A O 1
ATOM 881 N N . ASN A 1 104 ? 6.595 -19.390 -8.825 1.00 56.88 104 ASN A N 1
ATOM 882 C CA . ASN A 1 104 ? 6.324 -19.590 -7.407 1.00 56.88 104 ASN A CA 1
ATOM 883 C C . ASN A 1 104 ? 7.642 -19.504 -6.624 1.00 56.88 104 ASN A C 1
ATOM 885 O O . ASN A 1 104 ? 8.463 -20.420 -6.700 1.00 56.88 104 ASN A O 1
ATOM 889 N N . MET A 1 105 ? 7.823 -18.426 -5.857 1.00 52.69 105 MET A N 1
ATOM 890 C CA . MET A 1 105 ? 9.025 -18.164 -5.051 1.00 52.69 105 MET A CA 1
ATOM 891 C C . MET A 1 105 ? 9.272 -19.207 -3.939 1.00 52.69 105 MET A C 1
ATOM 893 O O . MET A 1 105 ? 10.342 -19.216 -3.338 1.00 52.69 105 MET A O 1
ATOM 897 N N . HIS A 1 106 ? 8.335 -20.135 -3.693 1.00 50.28 106 HIS A N 1
ATOM 898 C CA . HIS A 1 106 ? 8.526 -21.264 -2.773 1.00 50.28 106 HIS A CA 1
ATOM 899 C C . HIS A 1 106 ? 9.214 -22.488 -3.377 1.00 50.28 106 HIS A C 1
ATOM 901 O O . HIS A 1 106 ? 9.599 -23.385 -2.624 1.00 50.28 106 HIS A O 1
ATOM 907 N N . LYS A 1 107 ? 9.404 -22.563 -4.701 1.00 43.38 107 LYS A N 1
ATOM 908 C CA . LYS A 1 107 ? 10.336 -23.556 -5.237 1.00 43.38 107 LYS A CA 1
ATOM 909 C C . LYS A 1 107 ? 11.746 -23.013 -5.070 1.00 43.38 107 LYS A C 1
ATOM 911 O O . LYS A 1 107 ? 12.342 -22.472 -5.995 1.00 43.38 107 LYS A O 1
ATOM 916 N N . SER A 1 108 ? 12.317 -23.257 -3.893 1.00 40.41 108 SER A N 1
ATOM 917 C CA . SER A 1 108 ? 13.696 -23.718 -3.877 1.00 40.41 108 SER A CA 1
ATOM 918 C C . SER A 1 108 ? 13.783 -24.848 -4.907 1.00 40.41 108 SER A C 1
ATOM 920 O O . SER A 1 108 ? 13.282 -25.952 -4.695 1.00 40.41 108 SER A O 1
ATOM 922 N N . ASN A 1 109 ? 14.344 -24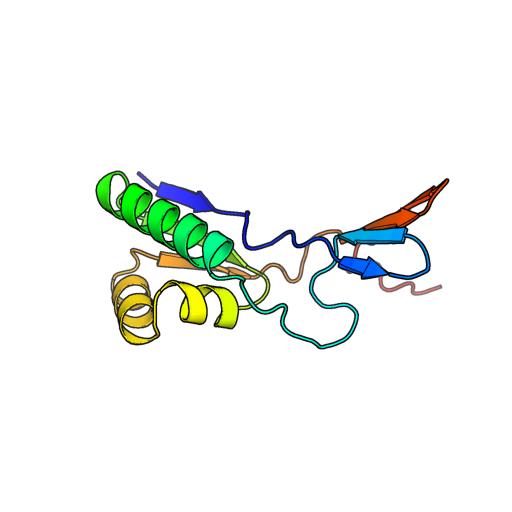.555 -6.079 1.00 37.84 109 ASN A N 1
ATOM 923 C CA . ASN A 1 109 ? 14.853 -25.600 -6.950 1.00 37.84 109 ASN A CA 1
ATOM 924 C C . ASN A 1 109 ? 16.051 -26.208 -6.213 1.00 37.84 109 ASN A C 1
ATOM 926 O O . ASN A 1 109 ? 17.197 -25.853 -6.455 1.00 37.84 109 ASN A O 1
ATOM 930 N N . TYR A 1 110 ? 15.768 -27.092 -5.257 1.00 35.31 110 TYR A N 1
ATOM 931 C CA . TYR A 1 110 ? 16.666 -28.183 -4.934 1.00 35.31 110 TYR A CA 1
ATOM 932 C C . TYR A 1 110 ? 16.445 -29.253 -5.997 1.00 35.31 110 TYR A C 1
ATOM 934 O O . TYR A 1 110 ? 15.689 -30.183 -5.747 1.00 35.31 110 TYR A O 1
ATOM 942 N N . TYR A 1 111 ? 17.040 -29.060 -7.175 1.00 34.28 111 TYR A N 1
ATOM 943 C CA . TYR A 1 111 ? 17.558 -30.115 -8.050 1.00 34.28 111 TYR A CA 1
ATOM 944 C C . TYR A 1 111 ? 18.647 -29.513 -8.933 1.00 34.28 111 TYR A C 1
ATOM 946 O O . TYR A 1 111 ? 18.344 -28.516 -9.627 1.00 34.28 111 TYR A O 1
#

Secondary structure (DSSP, 8-state):
-EEEE-TTT--EEEETTEEEE-SSTTS---PPPHHHHHHHHHHHHHHHHH-SEEEEEES-HHHHHHHH-HHHHHHHHHTTSEEEEE-TTS-EEEE-SS-EEEE-TT-----